Protein AF-A0A7S2Q6S0-F1 (afdb_monomer)

InterPro domains:
  IPR011990 Tetratricopeptide-like helical domain superfamily [G3DSA:1.25.40.10] (1-96)
  IPR011990 Tetratricopeptide-like helical domain superfamily [SSF48452] (4-91)
  IPR019734 Tetratricopeptide repeat [PS50005] (38-71)
  IPR019734 Tetratricopeptide repeat [SM00028] (2-37)
  IPR019734 Tetratricopeptide repeat [SM00028] (38-71)
  IPR039663 AIP/AIPL1/TTC9 [PTHR11242] (2-90)

Secondary structure (DSSP, 8-state):
-HHHHHHHHHHHHHSSS--HHHHHHHHHHHHHH-TT-HHHHHHHHHHHHHHT-HHHHHHHHHHHHHH-TT-HHHHHHHHHHHHHHHHHHHHHHHHHHHHTTSTTS------

Foldseek 3Di:
DLVVLLVVLVCQCVDVVRDLVSSLVSLVVSCVVPVQP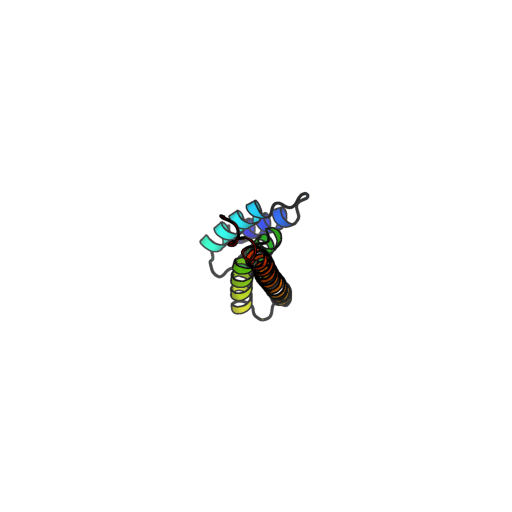LSSLQSNLVSCVVVLNLVVSLVSLVSSCVSPVPDPSSVVSNVVSVVSVVVVVVVVVV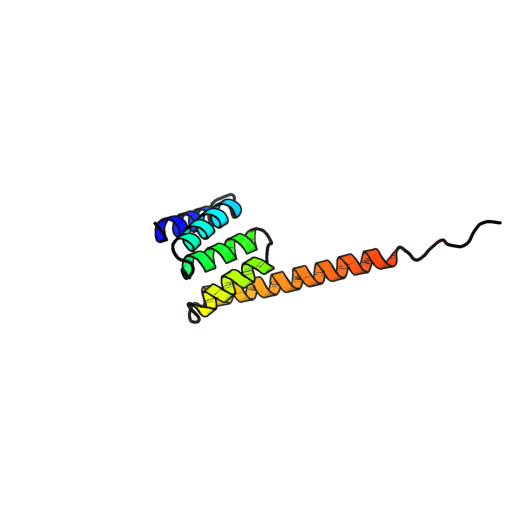VVVVVVPPPPDDPDDDD

Organism: NCBI:txid1333877

Solvent-accessible surface area (backbone atoms only — not comparable to full-atom values): 5907 Å² total; per-residue (Å²): 109,54,71,58,32,36,49,52,18,54,49,28,60,68,36,90,78,60,35,34,70,61,15,34,55,30,16,53,54,21,34,70,76,37,79,82,41,44,68,25,28,42,52,30,16,54,22,28,49,74,72,64,44,21,66,66,13,28,55,31,17,49,55,20,31,74,76,42,71,81,47,62,68,45,52,52,52,34,54,52,25,49,53,53,35,52,51,55,52,49,50,52,53,51,56,56,55,59,66,69,64,70,86,76,82,84,93,81,88,80,136

Structure (mmCIF, N/CA/C/O backbone):
data_AF-A0A7S2Q6S0-F1
#
_entry.id   AF-A0A7S2Q6S0-F1
#
loop_
_atom_site.group_PDB
_atom_site.id
_atom_site.type_symbol
_atom_site.label_atom_id
_atom_site.label_alt_id
_atom_site.label_comp_id
_atom_site.label_asym_id
_atom_site.label_entity_id
_atom_site.label_seq_id
_atom_site.pdbx_PDB_ins_code
_atom_site.Cartn_x
_atom_site.Cartn_y
_atom_site.Cartn_z
_atom_site.occupancy
_atom_site.B_iso_or_equiv
_atom_site.auth_seq_id
_atom_site.auth_comp_id
_atom_site.auth_asym_id
_atom_site.auth_atom_id
_atom_site.pdbx_PDB_model_num
ATOM 1 N N . ALA A 1 1 ? 9.743 -3.840 -15.139 1.00 77.69 1 ALA A N 1
ATOM 2 C CA . ALA A 1 1 ? 8.891 -2.647 -14.941 1.00 77.69 1 ALA A CA 1
ATOM 3 C C . ALA A 1 1 ? 8.245 -2.630 -13.551 1.00 77.69 1 ALA A C 1
ATOM 5 O O . ALA A 1 1 ? 8.579 -1.754 -12.767 1.00 77.69 1 ALA A O 1
ATOM 6 N N . LEU A 1 2 ? 7.432 -3.633 -13.190 1.00 85.56 2 LEU A N 1
ATOM 7 C CA . LEU A 1 2 ? 6.704 -3.697 -11.908 1.00 85.56 2 LEU A CA 1
ATOM 8 C C . LEU A 1 2 ? 7.567 -3.469 -10.650 1.00 85.56 2 LEU A C 1
ATOM 10 O O . LEU A 1 2 ? 7.277 -2.593 -9.839 1.00 85.56 2 LEU A O 1
ATOM 14 N N . ALA A 1 3 ? 8.648 -4.239 -10.492 1.00 84.44 3 ALA A N 1
ATOM 15 C CA . ALA A 1 3 ? 9.512 -4.145 -9.312 1.00 84.44 3 ALA A CA 1
ATOM 16 C C . ALA A 1 3 ? 10.199 -2.773 -9.178 1.00 84.44 3 ALA A C 1
ATOM 18 O O . ALA A 1 3 ? 10.393 -2.291 -8.064 1.00 84.44 3 ALA A O 1
ATOM 19 N N . LEU A 1 4 ? 10.528 -2.133 -10.306 1.00 90.31 4 LEU A N 1
ATOM 20 C CA . LEU A 1 4 ? 11.127 -0.799 -10.332 1.00 90.31 4 LEU A CA 1
ATOM 21 C C . LEU A 1 4 ? 10.128 0.251 -9.841 1.00 90.31 4 LEU A C 1
ATOM 23 O O . LEU A 1 4 ? 10.456 0.999 -8.927 1.00 90.31 4 LEU A O 1
ATOM 27 N N . LEU A 1 5 ? 8.905 0.251 -10.379 1.00 90.56 5 LEU A N 1
ATOM 28 C CA . LEU A 1 5 ? 7.836 1.172 -9.971 1.00 90.56 5 LEU A CA 1
ATOM 29 C C . LEU A 1 5 ? 7.539 1.052 -8.479 1.00 90.56 5 LEU A C 1
ATOM 31 O O . LEU A 1 5 ? 7.506 2.044 -7.752 1.00 90.56 5 LEU A O 1
ATOM 35 N N . ALA A 1 6 ? 7.426 -0.183 -7.994 1.00 86.12 6 ALA A N 1
ATOM 36 C CA . ALA A 1 6 ? 7.213 -0.417 -6.582 1.00 86.12 6 ALA A CA 1
ATOM 37 C C . ALA A 1 6 ? 8.394 0.132 -5.754 1.00 86.12 6 ALA A C 1
ATOM 39 O O . ALA A 1 6 ? 8.178 0.680 -4.673 1.00 86.12 6 ALA A O 1
ATOM 40 N N . ASN A 1 7 ? 9.643 -0.054 -6.193 1.00 90.75 7 ASN A N 1
ATOM 41 C CA . ASN A 1 7 ? 10.815 0.433 -5.458 1.00 90.75 7 ASN A CA 1
ATOM 42 C C . ASN A 1 7 ? 10.900 1.964 -5.466 1.00 90.75 7 ASN A C 1
ATOM 44 O O . ASN A 1 7 ? 11.228 2.543 -4.435 1.00 90.75 7 ASN A O 1
ATOM 48 N N . ILE A 1 8 ? 10.525 2.615 -6.568 1.00 91.06 8 ILE A N 1
ATOM 49 C CA . ILE A 1 8 ? 10.412 4.077 -6.650 1.00 91.06 8 ILE A CA 1
ATOM 50 C C . ILE A 1 8 ? 9.360 4.586 -5.656 1.00 91.06 8 ILE A C 1
ATOM 52 O O . ILE A 1 8 ? 9.643 5.507 -4.890 1.00 91.06 8 ILE A O 1
ATOM 56 N N . ALA A 1 9 ? 8.191 3.940 -5.580 1.00 91.31 9 ALA A N 1
ATOM 57 C CA . ALA A 1 9 ? 7.181 4.278 -4.579 1.00 91.31 9 ALA A CA 1
ATOM 58 C C . ALA A 1 9 ? 7.732 4.164 -3.147 1.00 91.31 9 ALA A C 1
ATOM 60 O O . ALA A 1 9 ? 7.528 5.048 -2.317 1.00 91.31 9 ALA A O 1
ATOM 61 N N . GLN A 1 10 ? 8.505 3.110 -2.864 1.00 91.38 10 GLN A N 1
ATOM 62 C CA . GLN A 1 10 ? 9.148 2.939 -1.562 1.00 91.38 10 GLN A CA 1
ATOM 63 C C . GLN A 1 10 ? 10.169 4.038 -1.249 1.00 91.38 10 GLN A C 1
ATOM 65 O O . GLN A 1 10 ? 10.264 4.448 -0.091 1.00 91.38 10 GLN A O 1
ATOM 70 N N . CYS A 1 11 ? 10.931 4.491 -2.247 1.00 92.19 11 CYS A N 1
ATOM 71 C CA . CYS A 1 11 ? 11.874 5.593 -2.094 1.00 92.19 11 CYS A CA 1
ATOM 72 C C . CYS A 1 11 ? 11.146 6.898 -1.766 1.00 92.19 11 CYS A C 1
ATOM 74 O O . CYS A 1 11 ? 11.556 7.585 -0.841 1.00 92.19 11 CYS A O 1
ATOM 76 N N . HIS A 1 12 ? 10.036 7.204 -2.442 1.00 91.38 12 HIS A N 1
ATOM 77 C CA . HIS A 1 12 ? 9.245 8.406 -2.154 1.00 91.38 12 HIS A CA 1
ATOM 78 C C . HIS A 1 12 ? 8.608 8.400 -0.759 1.00 91.38 12 HIS A C 1
ATOM 80 O O . HIS A 1 12 ? 8.545 9.448 -0.122 1.00 91.38 12 HIS A O 1
ATOM 86 N N . LEU A 1 13 ? 8.213 7.229 -0.248 1.00 90.19 13 LEU A N 1
ATOM 87 C CA . LEU A 1 13 ? 7.735 7.082 1.134 1.00 90.19 13 LEU A CA 1
ATOM 88 C C . LEU A 1 13 ? 8.841 7.236 2.188 1.00 90.19 13 LEU A C 1
ATOM 90 O O . LEU A 1 13 ? 8.538 7.498 3.345 1.00 90.19 13 LEU A O 1
ATOM 94 N N . ARG A 1 14 ? 10.107 7.019 1.814 1.00 91.25 14 ARG A N 1
ATOM 95 C CA . ARG A 1 14 ? 11.277 7.160 2.700 1.00 91.25 14 ARG A CA 1
ATOM 96 C C . ARG A 1 14 ? 12.051 8.460 2.474 1.00 91.25 14 ARG A C 1
ATOM 98 O O . ARG A 1 14 ? 13.064 8.662 3.135 1.00 91.25 14 ARG A O 1
ATOM 105 N N . ALA A 1 15 ? 11.631 9.276 1.511 1.00 91.38 15 ALA A N 1
ATOM 106 C CA . ALA A 1 15 ? 12.249 10.559 1.229 1.00 91.38 15 ALA A CA 1
ATOM 107 C C . ALA A 1 15 ? 11.998 11.534 2.385 1.00 91.38 15 ALA A C 1
ATOM 109 O O . ALA A 1 15 ? 11.048 11.367 3.148 1.00 91.38 15 ALA A O 1
ATOM 110 N N . GLU A 1 16 ? 12.843 12.556 2.486 1.00 87.88 16 GLU A N 1
ATOM 111 C CA . GLU A 1 16 ? 12.696 13.627 3.464 1.00 87.88 16 GLU A CA 1
ATOM 112 C C . GLU A 1 16 ? 12.632 14.976 2.723 1.00 87.88 16 GLU A C 1
ATOM 114 O O . GLU A 1 16 ? 13.621 15.361 2.091 1.00 87.88 16 GLU A O 1
ATOM 119 N N . PRO A 1 17 ? 11.475 15.670 2.724 1.00 86.38 17 PRO A N 1
ATOM 120 C CA . PRO A 1 17 ? 10.191 15.238 3.285 1.00 86.38 17 PRO A CA 1
ATOM 121 C C . PRO A 1 17 ? 9.545 14.081 2.486 1.00 86.38 17 PRO A C 1
ATOM 123 O O . PRO A 1 17 ? 9.817 13.924 1.288 1.00 86.38 17 PRO A O 1
ATOM 126 N N . PRO A 1 18 ? 8.680 13.266 3.120 1.00 90.31 18 PRO A N 1
ATOM 127 C CA . PRO A 1 18 ? 7.997 12.166 2.448 1.00 90.31 18 PRO A CA 1
ATOM 128 C C . PRO A 1 18 ? 7.018 12.686 1.390 1.00 90.31 18 PRO A C 1
ATOM 130 O O . PRO A 1 18 ? 6.323 13.678 1.595 1.00 90.31 18 PRO A O 1
ATOM 133 N N . LEU A 1 19 ? 6.955 11.992 0.250 1.00 93.56 19 LEU A N 1
ATOM 134 C CA . LEU A 1 19 ? 6.131 12.359 -0.910 1.00 93.56 19 LEU A CA 1
ATOM 135 C C . LEU A 1 19 ? 5.089 11.262 -1.196 1.00 93.56 19 LEU A C 1
ATOM 137 O O . LEU A 1 19 ? 5.242 10.505 -2.164 1.00 93.56 19 LEU A O 1
ATOM 141 N N . PRO A 1 20 ? 4.048 11.132 -0.355 1.00 92.38 20 PRO A N 1
ATOM 142 C CA . PRO A 1 20 ? 3.081 10.046 -0.467 1.00 92.38 20 PRO A CA 1
ATOM 143 C C . PRO A 1 20 ? 2.238 10.111 -1.751 1.00 92.38 20 PRO A C 1
ATOM 145 O O . PRO A 1 20 ? 1.983 9.062 -2.339 1.00 92.38 20 PRO A O 1
ATOM 148 N N . ASP A 1 21 ? 1.926 11.303 -2.274 1.00 92.75 21 ASP A N 1
ATOM 149 C CA . ASP A 1 21 ? 1.208 11.465 -3.553 1.00 92.75 21 ASP A CA 1
ATOM 150 C C . ASP A 1 21 ? 1.961 10.836 -4.730 1.00 92.75 21 ASP A C 1
ATOM 152 O O . ASP A 1 21 ? 1.404 10.106 -5.553 1.00 92.75 21 ASP A O 1
ATOM 156 N N . LYS A 1 22 ? 3.277 11.077 -4.798 1.00 93.50 22 LYS A N 1
ATOM 157 C CA . LYS A 1 22 ? 4.125 10.494 -5.845 1.00 93.50 22 LYS A CA 1
ATOM 158 C C . LYS A 1 22 ? 4.209 8.984 -5.684 1.00 93.50 22 LYS A C 1
ATOM 160 O O . LYS A 1 22 ? 4.123 8.258 -6.671 1.00 93.50 22 LYS A O 1
ATOM 165 N N . ALA A 1 23 ? 4.357 8.504 -4.449 1.00 93.94 23 ALA A N 1
ATOM 166 C CA . ALA A 1 23 ? 4.371 7.074 -4.174 1.00 93.94 23 ALA A CA 1
ATOM 167 C C . ALA A 1 23 ? 3.073 6.392 -4.629 1.00 93.94 23 ALA A C 1
ATOM 169 O O . ALA A 1 23 ? 3.136 5.306 -5.208 1.00 93.94 23 ALA A O 1
ATOM 170 N N . LEU A 1 24 ? 1.924 7.043 -4.426 1.00 94.88 24 LEU A N 1
ATOM 171 C CA . LEU A 1 24 ? 0.623 6.551 -4.860 1.00 94.88 24 LEU A CA 1
ATOM 172 C C . LEU A 1 24 ? 0.558 6.392 -6.384 1.00 94.88 24 LEU A C 1
ATOM 174 O O . LEU A 1 24 ? 0.217 5.311 -6.860 1.00 94.88 24 LEU A O 1
ATOM 178 N N . ALA A 1 25 ? 0.987 7.407 -7.140 1.00 94.81 25 ALA A N 1
ATOM 179 C CA . ALA A 1 25 ? 0.997 7.362 -8.604 1.00 94.81 25 ALA A CA 1
ATOM 180 C C . ALA A 1 25 ? 1.822 6.182 -9.153 1.00 94.81 25 ALA A C 1
ATOM 182 O O . ALA A 1 25 ? 1.364 5.451 -10.035 1.00 94.81 25 ALA A O 1
ATOM 183 N N . PHE A 1 26 ? 3.010 5.942 -8.588 1.00 94.62 26 PHE A N 1
ATOM 184 C CA . PHE A 1 26 ? 3.841 4.796 -8.971 1.00 94.62 26 PHE A CA 1
ATOM 185 C C . PHE A 1 26 ? 3.237 3.454 -8.544 1.00 94.62 26 PHE A C 1
ATOM 187 O O . PHE A 1 26 ? 3.396 2.458 -9.252 1.00 94.62 26 PHE A O 1
ATOM 194 N N . CYS A 1 27 ? 2.533 3.403 -7.409 1.00 94.12 27 CYS A N 1
ATOM 195 C CA . CYS A 1 27 ? 1.801 2.203 -7.014 1.00 94.12 27 CYS A CA 1
ATOM 196 C C . CYS A 1 27 ? 0.638 1.914 -7.968 1.00 94.12 27 CYS A C 1
ATOM 198 O O . CYS A 1 27 ? 0.437 0.760 -8.330 1.00 94.12 27 CYS A O 1
ATOM 200 N N . ASP A 1 28 ? -0.094 2.931 -8.419 1.00 94.19 28 ASP A N 1
ATOM 201 C CA . ASP A 1 28 ? -1.185 2.755 -9.379 1.00 94.19 28 ASP A CA 1
ATOM 202 C C . ASP A 1 28 ? -0.683 2.289 -10.744 1.00 94.19 28 ASP A C 1
ATOM 204 O O . ASP A 1 28 ? -1.300 1.432 -11.373 1.00 94.19 28 ASP A O 1
ATOM 208 N N . GLU A 1 29 ? 0.464 2.793 -11.195 1.00 94.50 29 GLU A N 1
ATOM 209 C CA . GLU A 1 29 ? 1.110 2.286 -12.404 1.00 94.50 29 GLU A CA 1
ATOM 210 C C . GLU A 1 29 ? 1.581 0.834 -12.229 1.00 94.50 29 GLU A C 1
ATOM 212 O O . GLU A 1 29 ? 1.364 -0.002 -13.106 1.00 94.50 29 GLU A O 1
ATOM 217 N N . ALA A 1 30 ? 2.151 0.496 -11.068 1.00 94.00 30 ALA A N 1
ATOM 218 C CA . ALA A 1 30 ? 2.519 -0.878 -10.739 1.00 94.00 30 ALA A CA 1
ATOM 219 C C . ALA A 1 30 ? 1.293 -1.810 -10.752 1.00 94.00 30 ALA A C 1
ATOM 221 O O . ALA A 1 30 ? 1.360 -2.895 -11.324 1.00 94.00 30 ALA A O 1
ATOM 222 N N . LEU A 1 31 ? 0.162 -1.372 -10.195 1.00 93.44 31 LEU A N 1
ATOM 223 C CA . LEU A 1 31 ? -1.087 -2.136 -10.168 1.00 93.44 31 LEU A CA 1
ATOM 224 C C . LEU A 1 31 ? -1.783 -2.214 -11.531 1.00 93.44 31 LEU A C 1
ATOM 226 O O . LEU A 1 31 ? -2.518 -3.165 -11.776 1.00 93.44 31 LEU A O 1
ATOM 230 N N . ARG A 1 32 ? -1.544 -1.258 -12.438 1.00 93.75 32 ARG A N 1
ATOM 231 C CA . ARG A 1 32 ? -1.974 -1.379 -13.841 1.00 93.75 32 ARG A CA 1
ATOM 232 C C . ARG A 1 32 ? -1.233 -2.495 -14.570 1.00 93.75 32 ARG A C 1
ATOM 234 O O . ARG A 1 32 ? -1.827 -3.148 -15.421 1.00 93.75 32 ARG A O 1
ATOM 241 N N . LEU A 1 33 ? 0.045 -2.705 -14.251 1.00 93.69 33 LEU A N 1
ATOM 242 C CA . LEU A 1 33 ? 0.836 -3.795 -14.829 1.00 93.69 33 LEU A CA 1
ATOM 243 C C . LEU A 1 33 ? 0.512 -5.144 -14.185 1.00 93.69 33 LEU A C 1
ATOM 245 O O . LEU A 1 33 ? 0.432 -6.149 -14.884 1.00 93.69 33 LEU A O 1
ATOM 249 N N . ASP A 1 34 ? 0.353 -5.164 -12.863 1.00 91.75 34 ASP A N 1
ATOM 250 C CA . ASP A 1 34 ? -0.021 -6.353 -12.105 1.00 91.75 34 ASP A CA 1
ATOM 251 C C . ASP A 1 34 ? -0.994 -5.990 -10.970 1.00 91.75 34 ASP A C 1
ATOM 253 O O . ASP A 1 34 ? -0.567 -5.575 -9.882 1.00 91.75 34 ASP A O 1
ATOM 257 N N . PRO A 1 35 ? -2.306 -6.182 -11.192 1.00 92.19 35 PRO A N 1
ATOM 258 C CA . PRO A 1 35 ? -3.333 -5.894 -10.196 1.00 92.19 35 PRO A CA 1
ATOM 259 C C . PRO A 1 35 ? -3.248 -6.756 -8.929 1.00 92.19 35 PRO A C 1
ATOM 261 O O . PRO A 1 35 ? -3.868 -6.403 -7.923 1.00 92.19 35 PRO A O 1
ATOM 264 N N . ALA A 1 36 ? -2.525 -7.880 -8.971 1.00 92.00 36 ALA A N 1
ATOM 265 C CA . ALA A 1 36 ? -2.350 -8.812 -7.859 1.00 92.00 36 ALA A CA 1
ATOM 266 C C . ALA A 1 36 ? -0.981 -8.657 -7.168 1.00 92.00 36 ALA A C 1
ATOM 268 O O . ALA A 1 36 ? -0.585 -9.484 -6.345 1.00 92.00 36 ALA A O 1
ATOM 269 N N . SER A 1 37 ? -0.246 -7.583 -7.464 1.00 93.69 37 SER A N 1
ATOM 270 C CA . SER A 1 37 ? 1.048 -7.329 -6.838 1.00 93.69 37 SER A CA 1
ATOM 271 C C . SER A 1 37 ? 0.894 -6.939 -5.367 1.00 93.69 37 SER A C 1
ATOM 273 O O . SER A 1 37 ? 0.616 -5.785 -5.028 1.00 93.69 37 SER A O 1
ATOM 275 N N . VAL A 1 38 ? 1.161 -7.896 -4.473 1.00 93.50 38 VAL A N 1
ATOM 276 C CA . VAL A 1 38 ? 1.107 -7.722 -3.009 1.00 93.50 38 VAL A CA 1
ATOM 277 C C . VAL A 1 38 ? 1.952 -6.528 -2.551 1.00 93.50 38 VAL A C 1
ATOM 279 O O . VAL A 1 38 ? 1.498 -5.691 -1.774 1.00 93.50 38 VAL A O 1
ATOM 282 N N . LYS A 1 39 ? 3.169 -6.383 -3.094 1.00 92.25 39 LYS A N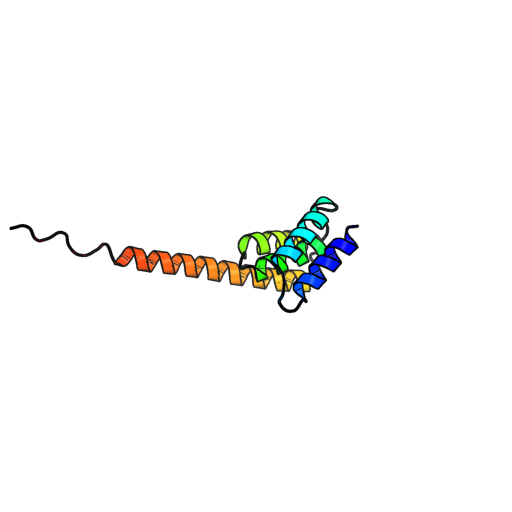 1
ATOM 283 C CA . LYS A 1 39 ? 4.078 -5.274 -2.751 1.00 92.25 39 LYS A CA 1
ATOM 284 C C . LYS A 1 39 ? 3.526 -3.915 -3.181 1.00 92.25 39 LYS A C 1
ATOM 286 O O . LYS A 1 39 ? 3.733 -2.935 -2.467 1.00 92.25 39 LYS A O 1
ATOM 291 N N . ALA A 1 40 ? 2.867 -3.838 -4.338 1.00 94.19 40 ALA A N 1
ATOM 292 C CA . ALA A 1 40 ? 2.275 -2.594 -4.821 1.00 94.19 40 ALA A CA 1
ATOM 293 C C . ALA A 1 40 ? 1.026 -2.221 -4.008 1.00 94.19 40 ALA A C 1
ATOM 295 O O . ALA A 1 40 ? 0.899 -1.068 -3.606 1.00 94.19 40 ALA A O 1
ATOM 296 N N . LEU A 1 41 ? 0.165 -3.193 -3.681 1.00 95.00 41 LEU A N 1
ATOM 297 C CA . LEU A 1 41 ? -1.001 -2.988 -2.812 1.00 95.00 41 LEU A CA 1
ATOM 298 C C . LEU A 1 41 ? -0.593 -2.539 -1.402 1.00 95.00 41 LEU A C 1
ATOM 300 O O . LEU A 1 41 ? -1.140 -1.571 -0.878 1.00 95.00 41 LEU A O 1
ATOM 304 N N . PHE A 1 42 ? 0.423 -3.180 -0.820 1.00 94.69 42 PHE A N 1
ATOM 305 C CA . PHE A 1 42 ? 0.966 -2.806 0.486 1.00 94.69 42 PHE A CA 1
ATOM 306 C C . PHE A 1 42 ? 1.522 -1.375 0.497 1.00 94.69 42 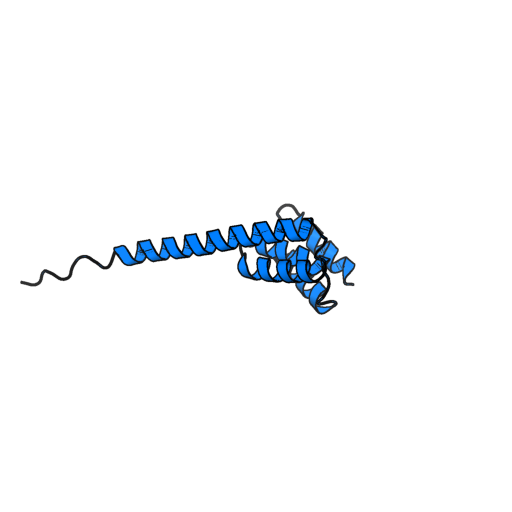PHE A C 1
ATOM 308 O O . PHE A 1 42 ? 1.194 -0.573 1.372 1.00 94.69 42 PHE A O 1
ATOM 315 N N . ARG A 1 43 ? 2.338 -1.019 -0.505 1.00 94.25 43 ARG A N 1
ATOM 316 C CA . ARG A 1 43 ? 2.915 0.331 -0.630 1.00 94.25 43 ARG A CA 1
ATOM 317 C C . ARG A 1 43 ? 1.843 1.392 -0.896 1.00 94.25 43 ARG A C 1
ATOM 319 O O . ARG A 1 43 ? 1.932 2.471 -0.317 1.00 94.25 43 ARG A O 1
ATOM 326 N N . LYS A 1 44 ? 0.809 1.065 -1.682 1.00 95.19 44 LYS A N 1
ATOM 327 C CA . LYS A 1 44 ? -0.373 1.914 -1.896 1.00 95.19 44 LYS A CA 1
ATOM 328 C C . LYS A 1 44 ? -1.109 2.191 -0.589 1.00 95.19 44 LYS A C 1
ATOM 330 O O . LYS A 1 44 ? -1.379 3.347 -0.287 1.00 95.19 44 LYS A O 1
ATOM 335 N N . GLY A 1 45 ? -1.376 1.150 0.199 1.00 94.81 45 GLY A N 1
ATOM 336 C CA . GLY A 1 45 ? -2.003 1.283 1.512 1.00 94.81 45 GLY A CA 1
ATOM 337 C C . GLY A 1 45 ? -1.240 2.241 2.424 1.00 94.81 45 GLY A C 1
ATOM 338 O O . GLY A 1 45 ? -1.819 3.177 2.961 1.00 94.81 45 GLY A O 1
ATOM 339 N N . ARG A 1 46 ? 0.084 2.077 2.521 1.00 94.06 46 ARG A N 1
ATOM 340 C CA . ARG A 1 46 ? 0.939 2.969 3.321 1.00 94.06 46 ARG A CA 1
ATOM 341 C C . ARG A 1 46 ? 0.950 4.414 2.819 1.00 94.06 46 ARG A C 1
ATOM 343 O O . ARG A 1 46 ? 0.952 5.328 3.637 1.00 94.06 46 ARG A O 1
ATOM 350 N N . ALA A 1 47 ? 0.960 4.623 1.502 1.00 94.56 47 ALA A N 1
ATOM 351 C CA . ALA A 1 47 ? 0.884 5.961 0.918 1.00 94.56 47 ALA A CA 1
ATOM 352 C C . ALA A 1 47 ? -0.444 6.651 1.260 1.00 94.56 47 ALA A C 1
ATOM 354 O O . ALA A 1 47 ? -0.434 7.797 1.692 1.00 94.56 47 ALA A O 1
ATOM 355 N N . LEU A 1 48 ? -1.563 5.932 1.152 1.00 94.12 48 LEU A N 1
ATOM 356 C CA . LEU A 1 48 ? -2.891 6.445 1.496 1.00 94.12 48 LEU A CA 1
ATOM 357 C C . LEU A 1 48 ? -3.029 6.747 2.995 1.00 94.12 48 LEU A C 1
ATOM 359 O O . LEU A 1 48 ? -3.568 7.787 3.353 1.00 94.12 48 LEU A O 1
ATOM 363 N N . LEU A 1 49 ? -2.467 5.909 3.876 1.00 92.25 49 LEU A N 1
ATOM 364 C CA . LEU A 1 49 ? -2.419 6.218 5.312 1.00 92.25 49 LEU A CA 1
ATOM 365 C C . LEU A 1 49 ? -1.633 7.496 5.605 1.00 92.25 49 LEU A C 1
ATOM 367 O O . LEU A 1 49 ? -2.042 8.278 6.456 1.00 92.25 49 LEU A O 1
ATOM 371 N N . ALA A 1 50 ? -0.522 7.723 4.900 1.00 90.69 50 ALA A N 1
ATOM 372 C CA . ALA A 1 50 ? 0.261 8.947 5.046 1.00 90.69 50 ALA A CA 1
ATOM 373 C C . ALA A 1 50 ? -0.474 10.197 4.522 1.00 90.69 50 ALA A C 1
ATOM 375 O O . ALA A 1 50 ? -0.166 11.297 4.967 1.00 90.69 50 ALA A O 1
ATOM 376 N N . LEU A 1 51 ? -1.441 10.027 3.614 1.00 90.75 51 LEU A N 1
ATOM 377 C CA . LEU A 1 51 ? -2.330 11.092 3.130 1.00 90.75 51 LEU A CA 1
ATOM 378 C C . LEU A 1 51 ? -3.552 11.321 4.034 1.00 90.75 51 LEU A C 1
ATOM 380 O O . LEU A 1 51 ? -4.258 12.306 3.857 1.00 90.75 51 LEU A O 1
ATOM 384 N N . GLY A 1 52 ? -3.805 10.435 5.004 1.00 89.25 52 GLY A N 1
ATOM 385 C CA . GLY A 1 52 ? -4.998 10.466 5.858 1.00 89.25 52 GLY A CA 1
ATOM 386 C C . GLY A 1 52 ? -6.211 9.730 5.275 1.00 89.25 52 GLY A C 1
ATOM 387 O O . GLY A 1 52 ? -7.221 9.563 5.960 1.00 89.25 52 GLY A O 1
ATOM 388 N N . ASP A 1 53 ? -6.099 9.197 4.057 1.00 91.56 53 ASP A N 1
ATOM 389 C CA . ASP A 1 53 ? -7.160 8.473 3.357 1.00 91.56 53 ASP A CA 1
ATOM 390 C C . ASP A 1 53 ? -7.289 7.023 3.863 1.00 91.56 53 ASP A C 1
ATOM 392 O O . ASP A 1 53 ? -6.921 6.044 3.204 1.00 91.56 53 ASP A O 1
ATOM 396 N N . CYS A 1 54 ? -7.839 6.867 5.068 1.00 91.12 54 CYS A N 1
ATOM 397 C CA . CYS A 1 54 ? -7.858 5.589 5.787 1.00 91.12 54 CYS A CA 1
ATOM 398 C C . CYS A 1 54 ? -8.768 4.528 5.139 1.00 91.12 54 CYS A C 1
ATOM 400 O O . CYS A 1 54 ? -8.425 3.346 5.114 1.00 91.12 54 CYS A O 1
ATOM 402 N N . ALA A 1 55 ? -9.907 4.931 4.566 1.00 89.75 55 ALA A N 1
ATOM 403 C CA . ALA A 1 55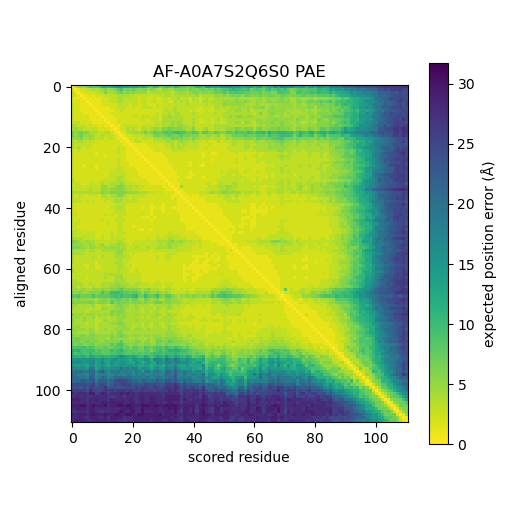 ? -10.845 4.011 3.916 1.00 89.75 55 ALA A CA 1
ATOM 404 C C . ALA A 1 55 ? -10.253 3.311 2.670 1.00 89.75 55 ALA A C 1
ATOM 406 O O . ALA A 1 55 ? -10.244 2.074 2.625 1.00 89.75 55 ALA A O 1
ATOM 407 N N . PRO A 1 56 ? -9.709 4.031 1.667 1.00 92.00 56 PRO A N 1
ATOM 408 C CA . PRO A 1 56 ? -9.070 3.378 0.526 1.00 92.00 56 PRO A CA 1
ATOM 409 C C . PRO A 1 56 ? -7.756 2.683 0.915 1.00 92.00 56 PRO A C 1
ATOM 411 O O . PRO A 1 56 ? -7.410 1.670 0.299 1.00 92.00 56 PRO A O 1
ATOM 414 N N . ALA A 1 57 ? -7.048 3.157 1.949 1.00 94.25 57 ALA A N 1
ATOM 415 C CA . ALA A 1 57 ? -5.884 2.453 2.481 1.00 94.25 57 ALA A CA 1
ATOM 416 C C . ALA A 1 57 ? -6.250 1.057 2.998 1.00 94.25 57 ALA A C 1
ATOM 418 O O . ALA A 1 57 ? -5.596 0.073 2.642 1.00 94.25 57 ALA A O 1
ATOM 419 N N . TYR A 1 58 ? -7.320 0.967 3.793 1.00 93.81 58 TYR A N 1
ATOM 420 C CA . TYR A 1 58 ? -7.827 -0.291 4.330 1.00 93.81 58 TYR A CA 1
ATOM 421 C C . TYR A 1 58 ? -8.189 -1.271 3.210 1.00 93.81 58 TYR A C 1
ATOM 423 O O . TYR A 1 58 ? -7.750 -2.417 3.239 1.00 93.81 58 TYR A O 1
ATOM 431 N N . ALA A 1 59 ? -8.904 -0.816 2.177 1.00 93.50 59 ALA A N 1
ATOM 432 C CA . ALA A 1 59 ? -9.269 -1.661 1.039 1.00 93.50 59 ALA A CA 1
ATOM 433 C C . ALA A 1 59 ? -8.039 -2.213 0.288 1.00 93.50 59 ALA A C 1
ATOM 435 O O . ALA A 1 59 ? -8.001 -3.392 -0.070 1.00 93.50 59 ALA A O 1
ATOM 436 N N . ALA A 1 60 ? -7.008 -1.386 0.076 1.00 94.12 60 ALA A N 1
ATOM 437 C CA . ALA A 1 60 ? -5.772 -1.819 -0.576 1.00 94.12 60 ALA A CA 1
ATOM 438 C C . ALA A 1 60 ? -5.004 -2.855 0.265 1.00 94.12 60 ALA A C 1
ATOM 440 O O . ALA A 1 60 ? -4.536 -3.862 -0.271 1.00 94.12 60 ALA A O 1
ATOM 441 N N . LEU A 1 61 ? -4.904 -2.634 1.580 1.00 94.81 61 LEU A N 1
ATOM 442 C CA . LEU A 1 61 ? -4.238 -3.548 2.513 1.00 94.81 61 LEU A CA 1
ATOM 443 C C . LEU A 1 61 ? -5.016 -4.850 2.703 1.00 94.81 61 LEU A C 1
ATOM 445 O O . LEU A 1 61 ? -4.399 -5.906 2.822 1.00 94.81 61 LEU A O 1
ATOM 449 N N . LEU A 1 62 ? -6.349 -4.797 2.679 1.00 94.75 62 LEU A N 1
ATOM 450 C CA . LEU A 1 62 ? -7.200 -5.978 2.762 1.00 94.75 62 LEU A CA 1
ATOM 451 C C . LEU A 1 62 ? -6.947 -6.892 1.565 1.00 94.75 62 LEU A C 1
ATOM 453 O O . LEU A 1 62 ? -6.654 -8.069 1.742 1.00 94.75 62 LEU A O 1
ATOM 457 N N . ARG A 1 63 ? -6.933 -6.326 0.354 1.00 94.88 63 ARG A N 1
ATOM 458 C CA . ARG A 1 63 ? -6.608 -7.079 -0.861 1.00 94.88 63 ARG A CA 1
ATOM 459 C C . ARG A 1 63 ? -5.187 -7.647 -0.825 1.00 94.88 63 ARG A C 1
ATOM 461 O O . ARG A 1 63 ? -4.953 -8.759 -1.287 1.00 94.88 63 ARG A O 1
ATOM 468 N N . ALA A 1 64 ? -4.230 -6.908 -0.262 1.00 94.44 64 ALA A N 1
ATOM 469 C CA . ALA A 1 64 ? -2.873 -7.414 -0.065 1.00 94.44 64 ALA A CA 1
ATOM 470 C C . ALA A 1 64 ? -2.851 -8.614 0.902 1.00 94.44 64 ALA A C 1
ATOM 472 O O . ALA A 1 64 ? -2.154 -9.591 0.640 1.00 94.44 64 ALA A O 1
ATOM 473 N N . ALA A 1 65 ? -3.644 -8.564 1.977 1.00 94.75 65 ALA A N 1
ATOM 474 C CA . ALA A 1 65 ? -3.764 -9.635 2.966 1.00 94.75 65 ALA A CA 1
ATOM 475 C C . ALA A 1 65 ? -4.519 -10.863 2.432 1.00 94.75 65 ALA A C 1
ATOM 477 O O . ALA A 1 65 ? -4.234 -11.980 2.847 1.00 94.75 65 ALA A O 1
ATOM 478 N N . GLU A 1 66 ? -5.467 -10.684 1.512 1.00 94.25 66 GLU A N 1
ATOM 479 C CA . GLU A 1 66 ? -6.131 -11.795 0.818 1.00 94.25 66 GLU A CA 1
ATOM 480 C C . GLU A 1 66 ? -5.153 -12.566 -0.078 1.00 94.25 66 GLU A C 1
ATOM 482 O O . GLU A 1 66 ? -5.227 -13.790 -0.175 1.00 94.25 66 GLU A O 1
ATOM 487 N N . LEU A 1 67 ? -4.220 -11.850 -0.713 1.00 93.31 67 LEU A N 1
ATOM 488 C CA . LEU A 1 67 ? -3.229 -12.422 -1.624 1.00 93.31 67 LEU A CA 1
ATOM 489 C C . LEU A 1 67 ? -2.034 -13.045 -0.892 1.00 93.31 67 LEU A C 1
ATOM 491 O O . LEU A 1 67 ? -1.561 -14.106 -1.296 1.00 93.31 67 LEU A O 1
ATOM 495 N N . ASP A 1 68 ? -1.557 -12.413 0.183 1.00 91.94 68 ASP A N 1
ATOM 496 C CA . ASP A 1 68 ? -0.565 -12.994 1.088 1.00 91.94 68 ASP A CA 1
ATOM 497 C C . ASP A 1 68 ? -1.027 -12.894 2.548 1.00 91.94 68 ASP A C 1
ATOM 499 O O . ASP A 1 68 ? -0.647 -11.981 3.290 1.00 91.94 68 ASP A O 1
ATOM 503 N N . PRO A 1 69 ? -1.830 -13.865 3.007 1.00 90.44 69 PRO A N 1
ATOM 504 C CA . PRO A 1 69 ? -2.339 -13.847 4.363 1.00 90.44 69 PRO A CA 1
ATOM 505 C C . PRO A 1 69 ? -1.253 -14.106 5.399 1.00 90.44 69 PRO A C 1
ATOM 507 O O . PRO A 1 69 ? -1.531 -13.905 6.576 1.00 90.44 69 PRO A O 1
ATOM 510 N N . LYS A 1 70 ? -0.054 -14.579 5.038 1.00 91.44 70 LYS A N 1
ATOM 511 C CA . LYS A 1 70 ? 1.001 -14.920 6.007 1.00 91.44 70 LYS A CA 1
ATOM 512 C C . LYS A 1 70 ? 1.916 -13.741 6.323 1.00 91.44 70 LYS A C 1
ATOM 514 O O . LYS A 1 70 ? 2.632 -13.803 7.324 1.00 91.44 70 LYS A O 1
ATOM 519 N N . ASP A 1 71 ? 1.870 -12.679 5.527 1.00 92.25 71 ASP A N 1
ATOM 520 C CA . ASP A 1 71 ? 2.688 -11.496 5.745 1.00 92.25 71 ASP A CA 1
ATOM 521 C C . ASP A 1 71 ? 2.212 -10.713 6.984 1.00 92.25 71 ASP A C 1
ATOM 523 O O . ASP A 1 71 ? 1.138 -10.101 7.028 1.00 92.25 71 ASP A O 1
ATOM 527 N N . GLN A 1 72 ? 3.039 -10.743 8.029 1.00 91.50 72 GLN A N 1
ATOM 528 C CA . GLN A 1 72 ? 2.774 -10.039 9.280 1.00 91.50 72 GLN A CA 1
ATOM 529 C C . GLN A 1 72 ? 2.818 -8.517 9.117 1.00 91.50 72 GLN A C 1
ATOM 531 O O . GLN A 1 72 ? 2.088 -7.820 9.823 1.00 91.50 72 GLN A O 1
ATOM 536 N N . ALA A 1 73 ? 3.626 -7.993 8.191 1.00 90.75 73 ALA A N 1
ATOM 537 C CA . ALA A 1 73 ? 3.713 -6.558 7.956 1.00 90.75 73 ALA A CA 1
ATOM 538 C C . ALA A 1 73 ? 2.396 -6.026 7.382 1.00 90.75 73 ALA A C 1
ATOM 540 O O . ALA A 1 73 ? 1.898 -4.997 7.838 1.00 90.75 73 ALA A O 1
ATOM 541 N N . ILE A 1 74 ? 1.786 -6.760 6.445 1.00 92.25 74 ILE A N 1
ATOM 542 C CA . ILE A 1 74 ? 0.482 -6.399 5.874 1.00 92.25 74 ILE A CA 1
ATOM 543 C C . ILE A 1 74 ? -0.597 -6.406 6.955 1.00 92.25 74 ILE A C 1
ATOM 545 O O . ILE A 1 74 ? -1.374 -5.459 7.049 1.00 92.25 74 ILE A O 1
ATOM 549 N N . ARG A 1 75 ? -0.627 -7.435 7.810 1.00 91.94 75 ARG A N 1
ATOM 550 C CA . ARG A 1 75 ? -1.590 -7.514 8.921 1.00 91.94 75 ARG A CA 1
ATOM 551 C C . ARG A 1 75 ? -1.439 -6.355 9.907 1.00 91.94 75 ARG A C 1
ATOM 553 O O . ARG A 1 75 ? -2.449 -5.815 10.352 1.00 91.94 75 ARG A O 1
ATOM 560 N N . GLY A 1 76 ? -0.202 -5.976 10.232 1.00 93.31 76 GLY A N 1
ATOM 561 C CA . GLY A 1 76 ? 0.082 -4.844 11.114 1.00 93.31 76 GLY A CA 1
ATOM 562 C C . GLY A 1 76 ? -0.418 -3.520 10.536 1.00 93.31 76 GLY A C 1
ATOM 563 O O . GLY A 1 76 ? -1.138 -2.785 11.209 1.00 93.31 76 GLY A O 1
ATOM 564 N N . GLU A 1 77 ? -0.113 -3.246 9.265 1.00 92.50 77 GLU A N 1
ATOM 565 C CA . GLU A 1 77 ? -0.601 -2.038 8.587 1.00 92.50 77 GLU A CA 1
ATOM 566 C C . GLU A 1 77 ? -2.129 -2.055 8.407 1.00 92.50 77 GLU A C 1
ATOM 568 O O . GLU A 1 77 ? -2.774 -1.021 8.557 1.00 92.50 77 GLU A O 1
ATOM 573 N N . LEU A 1 78 ? -2.740 -3.217 8.143 1.00 93.38 78 LEU A N 1
ATOM 574 C CA . LEU A 1 78 ? -4.197 -3.355 8.028 1.00 93.38 78 LEU A CA 1
A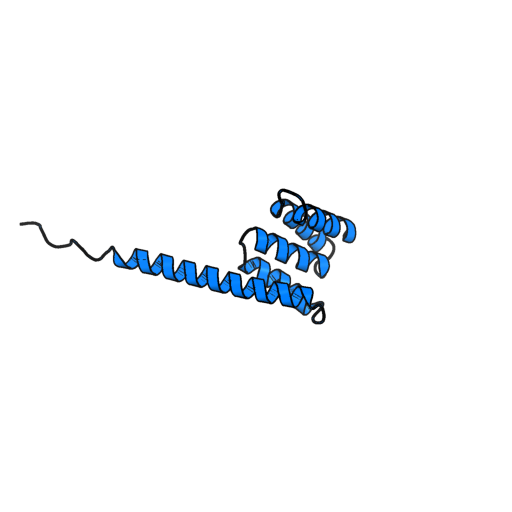TOM 575 C C . LEU A 1 78 ? -4.909 -3.042 9.351 1.00 93.38 78 LEU A C 1
ATOM 577 O O . LEU A 1 78 ? -5.939 -2.368 9.351 1.00 93.38 78 LEU A O 1
ATOM 581 N N . ALA A 1 79 ? -4.366 -3.521 10.474 1.00 93.06 79 ALA A N 1
ATOM 582 C CA . ALA A 1 79 ? -4.894 -3.218 11.801 1.00 93.06 79 ALA A CA 1
ATOM 583 C C . ALA A 1 79 ? -4.824 -1.712 12.089 1.00 93.06 79 ALA A C 1
ATOM 585 O O . ALA A 1 79 ? -5.830 -1.120 12.476 1.00 93.06 79 ALA A O 1
ATOM 586 N N . LYS A 1 80 ? -3.680 -1.086 11.790 1.00 91.19 80 LYS A N 1
ATOM 587 C CA . LYS A 1 80 ? -3.493 0.363 11.918 1.00 91.19 80 LYS A CA 1
ATOM 588 C C . LYS A 1 80 ? -4.467 1.153 11.039 1.00 91.19 80 LYS A C 1
ATOM 590 O O . LYS A 1 80 ? -5.070 2.117 11.496 1.00 91.19 80 LYS A O 1
ATOM 595 N N . ALA A 1 81 ? -4.657 0.734 9.788 1.00 91.88 81 ALA A N 1
ATOM 596 C CA . ALA A 1 81 ? -5.603 1.371 8.874 1.00 91.88 81 ALA A CA 1
ATOM 597 C C . ALA A 1 81 ? -7.045 1.310 9.391 1.00 91.88 81 ALA A C 1
ATOM 599 O O . ALA A 1 81 ? -7.799 2.269 9.241 1.00 91.88 81 ALA A O 1
ATOM 600 N N . ARG A 1 82 ? -7.424 0.188 10.012 1.00 90.94 82 ARG A N 1
ATOM 601 C CA . ARG A 1 82 ? -8.751 0.005 10.603 1.00 90.94 82 ARG A CA 1
ATOM 602 C C . ARG A 1 82 ? -8.978 0.926 11.797 1.00 90.94 82 ARG A C 1
ATOM 604 O O . ARG A 1 82 ? -10.048 1.514 11.890 1.00 90.94 82 ARG A O 1
ATOM 611 N N . GLU A 1 83 ? -8.000 1.027 12.690 1.00 90.06 83 GLU A N 1
ATOM 612 C CA . GLU A 1 83 ? -8.061 1.894 13.871 1.00 90.06 83 GLU A CA 1
ATOM 613 C C . GLU A 1 83 ? -8.216 3.362 13.457 1.00 90.06 83 GLU A C 1
ATOM 615 O O . GLU A 1 83 ? -9.199 4.004 13.818 1.00 90.06 83 GLU A O 1
ATOM 620 N N . LEU A 1 84 ? -7.349 3.841 12.560 1.00 87.88 84 LEU A N 1
ATOM 621 C CA . LEU A 1 84 ? -7.417 5.211 12.048 1.00 87.88 84 LEU A CA 1
ATOM 622 C C . LEU A 1 84 ? -8.733 5.499 11.305 1.00 87.88 84 LEU A C 1
ATOM 624 O O . LEU A 1 84 ? -9.295 6.584 11.432 1.00 87.88 84 LEU A O 1
ATOM 628 N N . ALA A 1 85 ? -9.270 4.532 10.553 1.00 86.38 85 ALA A N 1
ATOM 629 C CA . ALA A 1 85 ? -10.573 4.687 9.906 1.00 86.38 85 ALA A CA 1
ATOM 630 C C . ALA A 1 85 ? -11.724 4.805 10.925 1.00 86.38 85 ALA A C 1
ATOM 632 O O . ALA A 1 85 ? -12.655 5.578 10.707 1.00 86.38 85 ALA A O 1
ATOM 633 N N . GLN A 1 86 ? -11.664 4.068 12.038 1.00 85.81 86 GLN A N 1
ATOM 634 C CA . GLN A 1 86 ? -12.658 4.158 13.112 1.00 85.81 86 GLN A CA 1
ATOM 635 C C . GLN A 1 86 ? -12.576 5.483 13.871 1.00 85.81 86 GLN A C 1
ATOM 637 O O . GLN A 1 86 ? -13.612 6.015 14.265 1.00 85.81 86 GLN A O 1
ATOM 642 N N . GLU A 1 87 ? -11.373 6.012 14.078 1.00 83.88 87 GLU A N 1
ATOM 643 C CA . GLU A 1 87 ? -11.161 7.329 14.684 1.00 83.88 87 GLU A CA 1
ATOM 644 C C . GLU A 1 87 ? -11.694 8.449 13.786 1.00 83.88 87 GLU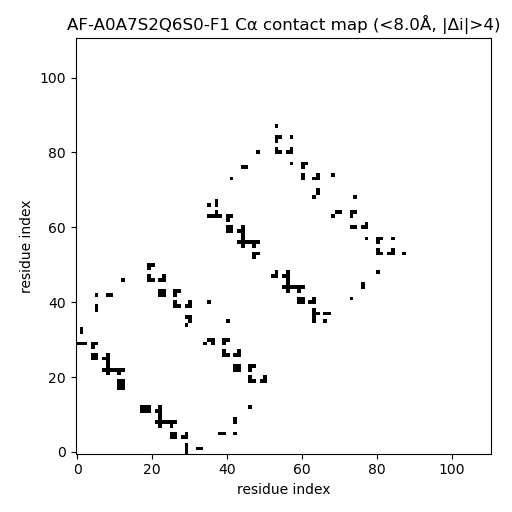 A C 1
ATOM 646 O O . GLU A 1 87 ? -12.420 9.318 14.259 1.00 83.88 87 GLU A O 1
ATOM 651 N N . GLN A 1 88 ? -11.407 8.394 12.482 1.00 79.00 88 GLN A N 1
ATOM 652 C CA . GLN A 1 88 ? -11.908 9.351 11.487 1.00 79.00 88 GLN A CA 1
ATOM 653 C C . GLN A 1 88 ? -13.442 9.376 11.427 1.00 79.00 88 GLN A C 1
ATOM 655 O O . GLN A 1 88 ? -14.049 10.442 11.330 1.00 79.00 88 GLN A O 1
ATOM 660 N N . GLU A 1 89 ? -14.077 8.206 11.501 1.00 76.94 89 GLU A N 1
ATOM 661 C CA . GLU A 1 89 ? -15.537 8.089 11.507 1.00 76.94 89 GLU A CA 1
ATOM 662 C C . GLU A 1 89 ? -16.144 8.623 12.814 1.00 76.94 89 GLU A C 1
ATOM 664 O O . GLU A 1 89 ? -17.150 9.331 12.799 1.00 76.94 89 GLU A O 1
ATOM 669 N N . GLN A 1 90 ? -15.515 8.329 13.958 1.00 71.81 90 GLN A N 1
ATOM 670 C CA . GLN A 1 90 ? -15.945 8.852 15.256 1.00 71.81 90 GLN A CA 1
ATOM 671 C C . GLN A 1 90 ? -15.781 10.369 15.335 1.00 71.81 90 GLN A C 1
ATOM 673 O O . GLN A 1 90 ? -16.720 11.044 15.742 1.00 71.81 90 GLN A O 1
ATOM 678 N N . GLY A 1 91 ? -14.642 10.908 14.895 1.00 68.94 91 GLY A N 1
ATOM 679 C CA . GLY A 1 91 ? -14.403 12.348 14.819 1.00 68.94 91 GLY A CA 1
ATOM 680 C C . GLY A 1 91 ? -15.458 13.047 13.965 1.00 68.94 91 GLY A C 1
ATOM 681 O O . GLY A 1 91 ? -16.087 13.986 14.439 1.00 68.94 91 GLY A O 1
ATOM 682 N N . ARG A 1 92 ? -15.757 12.517 12.768 1.00 64.88 92 ARG A N 1
ATOM 683 C CA . ARG A 1 92 ? -16.843 13.038 11.916 1.00 64.88 92 ARG A CA 1
ATOM 684 C C . ARG A 1 92 ? -18.213 12.991 12.588 1.00 64.88 92 ARG A C 1
ATOM 686 O O . ARG A 1 92 ? -19.007 13.913 12.429 1.00 64.88 92 ARG A O 1
ATOM 693 N N . ARG A 1 93 ? -18.501 11.927 13.339 1.00 65.69 93 ARG A N 1
ATOM 694 C CA . ARG A 1 93 ? -19.760 11.797 14.082 1.00 65.69 93 ARG A CA 1
ATOM 695 C C . ARG A 1 93 ? -19.861 12.795 15.238 1.00 65.69 93 ARG A C 1
ATOM 697 O O . ARG A 1 93 ? -20.961 13.264 15.515 1.00 65.69 93 ARG A O 1
ATOM 704 N N . PHE A 1 94 ? -18.753 13.099 15.911 1.00 59.81 94 PHE A N 1
ATOM 705 C CA . PHE A 1 94 ? -18.709 14.109 16.970 1.00 59.81 94 PHE A CA 1
ATOM 706 C C . PHE A 1 94 ? -18.839 15.533 16.417 1.00 59.81 94 PHE A C 1
ATOM 708 O O . PHE A 1 94 ? -19.615 16.307 16.969 1.00 59.81 94 PHE A O 1
ATOM 715 N N . ASP A 1 95 ? -18.162 15.841 15.309 1.00 62.72 95 ASP A N 1
ATOM 716 C CA . ASP A 1 95 ? -18.214 17.152 14.642 1.00 62.72 95 ASP A CA 1
ATOM 717 C C . ASP A 1 95 ? -19.656 17.504 14.223 1.00 62.72 95 ASP A C 1
ATOM 719 O O . ASP A 1 95 ? -20.166 18.581 14.520 1.00 62.72 95 ASP A O 1
ATOM 723 N N . PHE A 1 96 ? -20.385 16.532 13.661 1.00 58.38 96 PHE A N 1
ATOM 724 C CA . PHE A 1 96 ? -21.796 16.700 13.292 1.00 58.38 96 PHE A CA 1
ATOM 725 C C . PHE A 1 96 ? -22.742 16.834 14.503 1.00 58.38 96 PHE A C 1
ATOM 727 O O . PHE A 1 96 ? -23.791 17.470 14.415 1.00 58.38 96 PHE A O 1
ATOM 734 N N . ALA A 1 97 ? -22.398 16.238 15.650 1.00 60.03 97 ALA A N 1
ATOM 735 C CA . ALA A 1 97 ? -23.221 16.329 16.855 1.00 60.03 97 ALA A CA 1
ATOM 736 C C . ALA A 1 97 ? -23.131 17.714 17.525 1.00 60.03 97 ALA A C 1
ATOM 738 O O . ALA A 1 97 ? -24.124 18.165 18.100 1.00 60.03 97 ALA A O 1
ATOM 739 N N . GLN A 1 98 ? -21.985 18.399 17.429 1.00 56.06 98 GLN A N 1
ATOM 740 C CA . GLN A 1 98 ? -21.835 19.764 17.950 1.00 56.06 98 GLN A CA 1
ATOM 741 C C . GLN A 1 98 ? -22.610 20.789 17.113 1.00 56.06 98 GLN A C 1
ATOM 743 O O . GLN A 1 98 ? -23.293 21.625 17.693 1.00 56.06 98 GLN A O 1
ATOM 748 N N . ASP A 1 99 ? -22.604 20.659 15.784 1.00 53.38 99 ASP A N 1
ATOM 749 C CA . ASP A 1 99 ? -23.295 21.595 14.877 1.00 53.38 99 ASP A CA 1
ATOM 750 C C . ASP A 1 99 ? -24.834 21.535 15.019 1.00 53.38 99 ASP A C 1
ATOM 752 O O . ASP A 1 99 ? -25.541 22.527 14.886 1.00 53.38 99 ASP A O 1
ATOM 756 N N . SER A 1 100 ? -25.377 20.369 15.390 1.00 52.66 100 SER A N 1
ATOM 757 C CA . SER A 1 100 ? -26.824 20.183 15.608 1.00 52.66 100 SER A CA 1
ATOM 758 C C . SER A 1 100 ? -27.368 20.736 16.936 1.00 52.66 100 SER A C 1
ATOM 760 O O . SER A 1 100 ? -28.576 20.673 17.167 1.00 52.66 100 SER A O 1
ATOM 762 N N . SER A 1 101 ? -26.506 21.248 17.822 1.00 50.94 101 SER A N 1
ATOM 763 C CA . SER A 1 101 ? -26.922 21.771 19.134 1.00 50.94 101 SER A CA 1
ATOM 764 C C . SER A 1 101 ? -27.155 23.291 19.157 1.00 50.94 101 SER A C 1
ATOM 766 O O . SER A 1 101 ? -27.759 23.771 20.112 1.00 50.94 101 SER A O 1
ATOM 768 N N . ASP A 1 102 ? -26.753 24.032 18.115 1.00 51.12 102 ASP A N 1
ATOM 769 C CA . ASP A 1 102 ? -26.859 25.504 18.071 1.00 51.12 102 ASP A CA 1
ATOM 770 C C . ASP A 1 102 ? -28.117 26.043 17.343 1.00 51.12 102 ASP A C 1
ATOM 772 O O . ASP A 1 102 ? -28.399 27.238 17.402 1.00 51.12 102 ASP A O 1
ATOM 776 N N . GLU A 1 103 ? -28.962 25.200 16.730 1.00 52.12 103 GLU A N 1
ATOM 777 C CA . GLU A 1 103 ? -30.215 25.638 16.066 1.00 52.12 103 GLU A CA 1
ATOM 778 C C . GLU A 1 103 ? -31.449 25.666 17.003 1.00 52.12 103 GLU A C 1
ATOM 780 O O . GLU A 1 103 ? -32.585 25.430 16.583 1.00 52.12 103 GLU A O 1
ATOM 785 N N . GLY A 1 104 ? -31.241 25.931 18.298 1.00 48.88 104 GLY A N 1
ATOM 786 C CA . GLY A 1 104 ? -32.275 25.827 19.337 1.00 48.88 104 GLY A CA 1
ATOM 787 C C . GLY A 1 104 ? -32.810 27.132 19.937 1.00 48.88 104 GLY A C 1
ATOM 788 O O . GLY A 1 104 ? -33.799 27.079 20.668 1.00 48.88 104 GLY A O 1
ATOM 789 N N . GLU A 1 105 ? -32.218 28.300 19.670 1.00 50.94 105 GLU A N 1
ATOM 790 C CA . GLU A 1 105 ? -32.600 29.545 20.358 1.00 50.94 105 GLU A CA 1
ATOM 791 C C . GLU A 1 105 ? -32.725 30.739 19.403 1.00 50.94 105 GLU A C 1
ATOM 793 O O . GLU A 1 105 ? -31.737 31.365 19.037 1.00 50.94 105 GLU A O 1
ATOM 798 N N . LEU A 1 106 ? -33.973 31.068 19.033 1.00 48.53 106 LEU A N 1
ATOM 799 C CA . LEU A 1 106 ? -34.594 32.414 19.074 1.00 48.53 106 LEU A CA 1
ATOM 800 C C . LEU A 1 106 ? -35.759 32.517 18.076 1.00 48.53 106 LEU A C 1
ATOM 802 O O . LEU A 1 106 ? -35.726 33.267 17.103 1.00 48.53 106 LEU A O 1
ATOM 806 N N . GLN A 1 107 ? -36.851 31.810 18.373 1.00 48.81 107 GLN A N 1
ATOM 807 C CA . GLN A 1 107 ? -38.143 32.012 17.712 1.00 48.81 107 GLN A CA 1
ATOM 808 C C . GLN A 1 107 ? -39.178 32.626 18.666 1.00 48.81 107 GLN A C 1
ATOM 810 O O . GLN A 1 107 ? -40.315 32.178 18.682 1.00 48.81 107 GLN A O 1
ATOM 815 N N . GLN A 1 108 ? -38.823 33.619 19.491 1.00 49.78 108 GLN A N 1
ATOM 816 C CA . GLN A 1 108 ? -39.804 34.362 20.303 1.00 49.78 108 GLN A CA 1
ATOM 817 C C . GLN A 1 108 ? -39.344 35.799 20.574 1.00 49.78 108 GLN A C 1
ATOM 819 O O . GLN A 1 108 ? -38.734 36.062 21.602 1.00 49.78 108 GLN A O 1
ATOM 824 N N . ALA A 1 109 ? -39.643 36.726 19.661 1.00 48.94 109 ALA A N 1
ATOM 825 C CA . ALA A 1 109 ? -39.914 38.135 19.980 1.00 48.94 109 ALA A CA 1
ATOM 8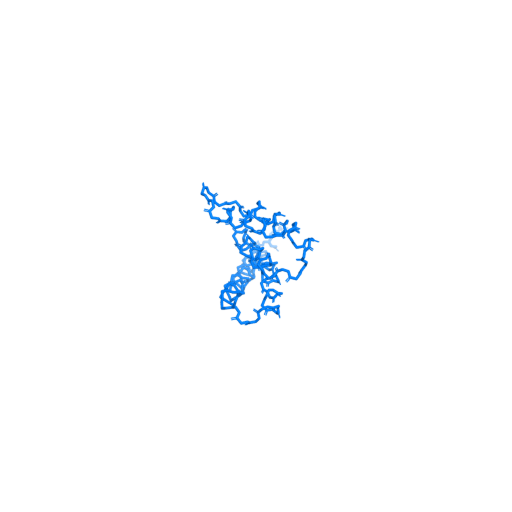26 C C . ALA A 1 109 ? -40.251 38.910 18.698 1.00 48.94 109 ALA A C 1
ATOM 828 O O . ALA A 1 109 ? -39.378 39.473 18.046 1.00 48.94 109 ALA A O 1
ATOM 829 N N . THR A 1 110 ? -41.532 38.988 18.352 1.00 46.81 110 THR A N 1
ATOM 830 C CA . THR A 1 110 ? -42.060 40.201 17.711 1.00 46.81 110 T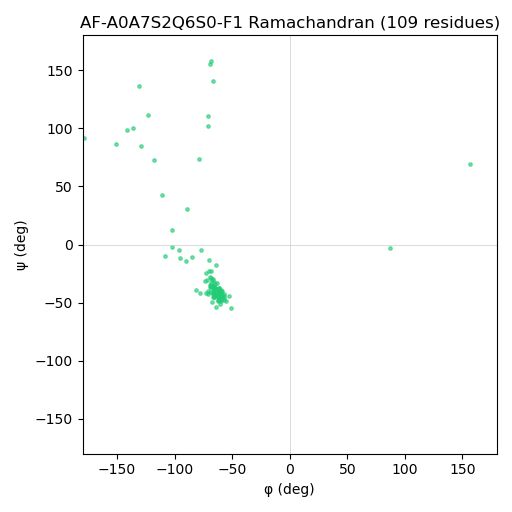HR A CA 1
ATOM 831 C C . THR A 1 110 ? -43.341 40.600 18.453 1.00 46.81 110 THR A C 1
ATOM 833 O O . THR A 1 110 ? -44.074 39.698 18.864 1.00 46.81 110 THR A O 1
ATOM 836 N N . PRO A 1 111 ? -43.519 41.902 18.748 1.00 63.44 111 PRO A N 1
ATOM 837 C CA . PRO A 1 111 ? -44.494 42.414 19.717 1.00 63.44 111 PRO A CA 1
ATOM 838 C C . PRO A 1 111 ? -45.949 42.360 19.243 1.00 63.44 111 PRO A C 1
ATOM 840 O O . PRO A 1 111 ? -46.182 42.395 18.013 1.00 63.44 111 PRO A O 1
#

pLDDT: mean 84.52, std 14.84, range [46.81, 95.19]

Mean predicted aligned error: 8.66 Å

Nearest PDB structures (foldseek):
  2vyi-assembly2_B  TM=9.732E-01  e=7.146E-04  Homo sapiens
  6i57-assembly1_A  TM=9.740E-01  e=9.328E-04  Homo sapiens
  6qdl-assembly1_A  TM=7.914E-01  e=4.193E-04  Caenorhabditis elegans
  4cgv-assembly4_D  TM=9.621E-01  e=5.713E-03  Homo sapiens
  6fdp-assembly1_A  TM=9.292E-01  e=5.135E-03  Homo sapiens

Sequence (111 aa):
ALALLANIAQCHLRAEPPLPDKALAFCDEALRLDPASVKALFRKGRALLALGDCAPAYAALLRAAELDPKDQAIRGELAKARELAQEQEQGRRFDFAQDSSDEGELQQATP

Radius of gyration: 20.02 Å; Cα contacts (8 Å, |Δi|>4): 123; chains: 1; bounding box: 57×57×35 Å